Protein AF-A0A841A7C9-F1 (afdb_monomer_lite)

Secondary structure (DSSP, 8-state):
------S---TTTTHHHHHHT-S-HHHHHHHHHHHHH-HHHHHHHHHHHHHHHHHHHHS-PPPPHHHHHHHHHHHTEEEEEEEEEEE-TTSS-EEEEEEEEEEEPPP-

Structure (mmCIF, N/CA/C/O backbone):
data_AF-A0A841A7C9-F1
#
_entry.id   AF-A0A841A7C9-F1
#
loop_
_atom_site.group_PDB
_atom_site.id
_atom_site.type_symbol
_atom_site.label_atom_id
_atom_site.label_alt_id
_atom_site.label_comp_id
_atom_site.label_asym_id
_atom_site.label_entity_id
_atom_site.label_seq_id
_atom_site.pdbx_PDB_ins_code
_atom_site.Cartn_x
_atom_site.Cartn_y
_atom_site.Cartn_z
_atom_site.occupancy
_atom_site.B_iso_or_equiv
_atom_site.auth_seq_id
_atom_site.auth_comp_id
_atom_site.auth_asym_id
_atom_site.auth_atom_id
_atom_site.pdbx_PDB_model_num
ATOM 1 N N . MET A 1 1 ? 21.349 21.768 10.269 1.00 36.00 1 MET A N 1
ATOM 2 C CA . MET A 1 1 ? 21.113 21.783 8.810 1.00 36.00 1 MET A CA 1
ATOM 3 C C . MET A 1 1 ? 21.197 20.351 8.327 1.00 36.00 1 MET A C 1
ATOM 5 O O . MET A 1 1 ? 22.183 19.686 8.616 1.00 36.00 1 MET A O 1
ATOM 9 N N . THR A 1 2 ? 20.106 19.846 7.765 1.00 41.69 2 THR A N 1
ATOM 10 C CA . THR A 1 2 ? 19.885 18.438 7.420 1.00 41.69 2 THR A CA 1
ATOM 11 C C . THR A 1 2 ? 20.898 17.963 6.381 1.00 41.69 2 THR A C 1
ATOM 13 O O . THR A 1 2 ? 21.000 18.540 5.301 1.00 41.69 2 THR A O 1
ATOM 16 N N . LYS A 1 3 ? 21.663 16.921 6.721 1.00 38.47 3 LYS A N 1
ATOM 17 C CA . LYS A 1 3 ? 22.467 16.169 5.758 1.00 38.47 3 LYS A CA 1
ATOM 18 C C . LYS A 1 3 ? 21.499 15.474 4.798 1.00 38.47 3 LYS A C 1
ATOM 20 O O . LYS A 1 3 ? 20.857 14.503 5.183 1.00 38.47 3 LYS A O 1
ATOM 25 N N . ASN A 1 4 ? 21.354 16.011 3.589 1.00 49.38 4 ASN A N 1
ATOM 26 C CA . ASN A 1 4 ? 20.766 15.280 2.471 1.00 49.38 4 ASN A CA 1
ATOM 27 C C . ASN A 1 4 ? 21.783 14.225 2.026 1.00 49.38 4 ASN A C 1
ATOM 29 O O . ASN A 1 4 ? 22.571 14.456 1.111 1.00 49.38 4 ASN A O 1
ATOM 33 N N . ASP A 1 5 ? 21.779 13.081 2.700 1.00 44.16 5 ASP A N 1
ATOM 34 C CA . ASP A 1 5 ? 22.373 11.847 2.191 1.00 44.16 5 ASP A CA 1
ATOM 35 C C . ASP A 1 5 ? 21.452 11.276 1.079 1.00 44.16 5 ASP A C 1
ATOM 37 O O . ASP A 1 5 ? 20.797 10.257 1.261 1.00 44.16 5 ASP A O 1
ATOM 41 N N . ASP A 1 6 ? 21.357 11.972 -0.069 1.00 51.81 6 ASP A N 1
ATOM 42 C CA . ASP A 1 6 ? 20.700 11.505 -1.322 1.00 51.81 6 ASP A CA 1
ATOM 43 C C . ASP A 1 6 ? 21.715 10.878 -2.304 1.00 51.81 6 ASP A C 1
ATOM 45 O O . ASP A 1 6 ? 21.427 10.599 -3.468 1.00 51.81 6 ASP A O 1
ATOM 49 N N . SER A 1 7 ? 22.946 10.642 -1.851 1.00 48.06 7 SER A N 1
ATOM 50 C CA . SER A 1 7 ? 24.009 10.095 -2.690 1.00 48.06 7 SER A CA 1
ATOM 51 C C . SER A 1 7 ? 23.803 8.599 -2.942 1.00 48.06 7 SER A C 1
ATOM 53 O O . SER A 1 7 ? 24.405 7.753 -2.289 1.00 48.06 7 SER A O 1
ATOM 55 N N . GLY A 1 8 ? 22.981 8.287 -3.944 1.00 53.28 8 GLY A N 1
ATOM 56 C CA . GLY A 1 8 ? 23.166 7.096 -4.769 1.00 53.28 8 GLY A CA 1
ATOM 57 C C . GLY A 1 8 ? 22.394 5.851 -4.352 1.00 53.28 8 GLY A C 1
ATOM 58 O O . GLY A 1 8 ? 22.968 4.765 -4.340 1.00 53.28 8 GLY A O 1
ATOM 59 N N . ARG A 1 9 ? 21.087 5.957 -4.090 1.00 56.19 9 ARG A N 1
ATOM 60 C CA . ARG A 1 9 ? 20.236 4.785 -4.344 1.00 56.19 9 ARG A CA 1
ATOM 61 C C . ARG A 1 9 ? 20.098 4.651 -5.861 1.00 56.19 9 ARG A C 1
ATOM 63 O O . ARG A 1 9 ? 19.642 5.582 -6.522 1.00 56.19 9 ARG A O 1
ATOM 70 N N . ASP A 1 10 ? 20.578 3.536 -6.405 1.00 66.12 10 ASP A N 1
ATOM 71 C CA . ASP A 1 10 ? 20.358 3.163 -7.803 1.00 66.12 10 ASP A CA 1
ATOM 72 C C . ASP A 1 10 ? 18.854 3.226 -8.084 1.00 66.12 10 ASP A C 1
ATOM 74 O O . ASP A 1 10 ? 18.073 2.626 -7.349 1.00 66.12 10 ASP A O 1
ATOM 78 N N . LEU A 1 11 ? 18.435 3.938 -9.130 1.00 66.06 11 LEU A N 1
ATOM 79 C CA . LEU A 1 11 ? 17.017 4.039 -9.493 1.00 66.06 11 LEU A CA 1
ATOM 80 C C . LEU A 1 11 ? 16.432 2.680 -9.914 1.00 66.06 11 LEU A C 1
ATOM 82 O O . LEU A 1 11 ? 15.213 2.548 -10.010 1.00 66.06 11 LEU A O 1
ATOM 86 N N . ARG A 1 12 ? 17.296 1.681 -10.130 1.00 67.88 12 ARG A N 1
ATOM 87 C CA . ARG A 1 12 ? 16.938 0.280 -10.339 1.00 67.88 12 ARG A CA 1
ATOM 88 C C . ARG A 1 12 ? 16.601 -0.465 -9.035 1.00 67.88 12 ARG A C 1
ATOM 90 O O . ARG A 1 12 ? 15.780 -1.376 -9.061 1.00 67.88 12 ARG A O 1
ATOM 97 N N . TYR A 1 13 ? 17.172 -0.070 -7.890 1.00 66.94 13 TYR A N 1
ATOM 98 C CA . TYR A 1 13 ? 16.891 -0.670 -6.576 1.00 66.94 13 TYR A CA 1
ATOM 99 C C . TYR A 1 13 ? 15.825 0.150 -5.830 1.00 66.94 13 TYR A C 1
ATOM 101 O O . TYR A 1 13 ? 15.999 1.343 -5.591 1.00 66.94 13 TYR A O 1
ATOM 109 N N . GLY A 1 14 ? 14.724 -0.485 -5.423 1.00 77.00 14 GLY A N 1
ATOM 110 C CA . GLY A 1 14 ? 13.629 0.191 -4.710 1.00 77.00 14 GLY A CA 1
ATOM 111 C C . GLY A 1 14 ? 12.266 0.117 -5.402 1.00 77.00 14 GLY A C 1
ATOM 112 O O . GLY A 1 14 ? 11.334 0.821 -5.017 1.00 77.00 14 GLY A O 1
ATOM 113 N N . LEU A 1 15 ? 12.165 -0.639 -6.498 1.00 83.56 15 LEU A N 1
ATOM 114 C CA . LEU A 1 15 ? 10.977 -0.683 -7.346 1.00 83.56 15 LEU A CA 1
ATOM 115 C C . LEU A 1 15 ? 9.744 -1.191 -6.589 1.00 83.56 15 LEU A C 1
ATOM 117 O O . LEU A 1 15 ? 8.646 -0.657 -6.742 1.00 83.56 15 LEU A O 1
ATOM 121 N N . GLU A 1 16 ? 9.932 -2.211 -5.759 1.00 85.31 16 GLU A N 1
ATOM 122 C CA . GLU A 1 16 ? 8.869 -2.798 -4.952 1.00 85.31 16 GLU A CA 1
ATOM 123 C C . GLU A 1 16 ? 8.356 -1.783 -3.927 1.00 85.31 16 GLU A C 1
ATOM 125 O O . GLU A 1 16 ? 7.154 -1.502 -3.928 1.00 85.31 16 GLU A O 1
ATOM 130 N N . GLU A 1 17 ? 9.261 -1.137 -3.179 1.00 90.06 17 GLU A N 1
ATOM 131 C CA . GLU A 1 17 ? 8.933 -0.081 -2.213 1.00 90.06 17 GLU A CA 1
ATOM 132 C C . GLU A 1 17 ? 8.259 1.127 -2.886 1.00 90.06 17 GLU A C 1
ATOM 134 O O . GLU A 1 17 ? 7.321 1.719 -2.346 1.00 90.06 17 GLU A O 1
ATOM 139 N N . ALA A 1 18 ? 8.704 1.498 -4.093 1.00 88.75 18 ALA A N 1
ATOM 140 C CA . ALA A 1 18 ? 8.097 2.573 -4.877 1.00 88.75 18 ALA A CA 1
ATOM 141 C C . ALA A 1 18 ? 6.640 2.254 -5.233 1.00 88.75 18 ALA A C 1
ATOM 143 O O . ALA A 1 18 ? 5.779 3.137 -5.199 1.00 88.75 18 ALA A O 1
ATOM 144 N N . VAL A 1 19 ? 6.360 0.994 -5.573 1.00 88.75 19 VAL A N 1
ATOM 145 C CA . VAL A 1 19 ? 5.013 0.528 -5.906 1.00 88.75 19 VAL A CA 1
ATOM 146 C C . VAL A 1 19 ? 4.145 0.336 -4.654 1.00 88.75 19 VAL A C 1
ATOM 148 O O . VAL A 1 19 ? 2.941 0.572 -4.728 1.00 88.75 19 VAL A O 1
ATOM 151 N N . ASP A 1 20 ? 4.726 -0.044 -3.512 1.00 90.75 20 ASP A N 1
ATOM 152 C CA . ASP A 1 20 ? 4.015 -0.117 -2.221 1.00 90.75 20 ASP A CA 1
ATOM 153 C C . ASP A 1 20 ? 3.735 1.259 -1.599 1.00 90.75 20 ASP A C 1
ATOM 155 O O . ASP A 1 20 ? 2.915 1.376 -0.688 1.00 90.75 20 ASP A O 1
ATOM 159 N N . GLY A 1 21 ? 4.353 2.320 -2.125 1.00 90.31 21 GLY A N 1
ATOM 160 C CA . GLY A 1 21 ? 4.210 3.675 -1.592 1.00 90.31 21 GLY A CA 1
ATOM 161 C C . GLY A 1 21 ? 5.055 3.922 -0.341 1.00 90.31 21 GLY A C 1
ATOM 162 O O . GLY A 1 21 ? 4.771 4.845 0.419 1.00 90.31 21 GLY A O 1
ATOM 163 N N . GLU A 1 22 ? 6.096 3.118 -0.133 1.00 92.38 22 GLU A N 1
ATOM 164 C CA . GLU A 1 22 ? 7.020 3.210 1.002 1.00 92.38 22 GLU A CA 1
ATOM 165 C C . GLU A 1 22 ? 8.176 4.192 0.752 1.00 92.38 22 GLU A C 1
ATOM 167 O O . GLU A 1 22 ? 8.968 4.475 1.651 1.00 92.38 22 GLU A O 1
ATOM 172 N N . LEU A 1 23 ? 8.275 4.742 -0.463 1.00 89.44 23 LEU A N 1
ATOM 173 C CA . LEU A 1 23 ? 9.278 5.742 -0.821 1.00 89.44 23 LEU A CA 1
ATOM 174 C C . LEU A 1 23 ? 8.716 7.172 -0.837 1.00 89.44 23 LEU A C 1
ATOM 176 O O . LEU A 1 23 ? 7.549 7.386 -1.180 1.00 89.44 23 LEU A O 1
ATOM 180 N N . PRO A 1 24 ? 9.562 8.184 -0.556 1.00 90.44 24 PRO A N 1
ATOM 181 C CA . PRO A 1 24 ? 9.210 9.584 -0.754 1.00 90.44 24 PRO A CA 1
ATOM 182 C C . PRO A 1 24 ? 8.744 9.858 -2.187 1.00 90.44 24 PRO A C 1
ATOM 184 O O . PRO A 1 24 ? 9.320 9.356 -3.155 1.00 90.44 24 PRO A O 1
ATOM 187 N N . ARG A 1 25 ? 7.735 10.724 -2.332 1.00 89.31 25 ARG A N 1
ATOM 188 C CA . ARG A 1 25 ? 7.127 11.067 -3.630 1.00 89.31 25 ARG A CA 1
ATOM 189 C C . ARG A 1 25 ? 8.160 11.521 -4.668 1.00 89.31 25 ARG A C 1
ATOM 191 O O . ARG A 1 25 ? 8.098 11.100 -5.817 1.00 89.31 25 ARG A O 1
ATOM 198 N N . GLU A 1 26 ? 9.119 12.339 -4.251 1.00 89.62 26 GLU A N 1
ATOM 199 C CA . GLU A 1 26 ? 10.209 12.847 -5.096 1.00 89.62 26 GLU A CA 1
ATOM 200 C C . GLU A 1 26 ? 11.113 11.735 -5.657 1.00 89.62 26 GLU A C 1
ATOM 202 O O . GLU A 1 26 ? 11.548 11.803 -6.809 1.00 89.62 26 GLU A O 1
ATOM 207 N N . MET A 1 27 ? 11.349 10.678 -4.875 1.00 86.75 27 MET A N 1
ATOM 208 C CA . MET A 1 27 ? 12.136 9.521 -5.295 1.00 86.75 27 MET A CA 1
ATOM 209 C C . MET A 1 27 ? 11.361 8.693 -6.320 1.00 86.75 27 MET A C 1
ATOM 211 O O . MET A 1 27 ? 11.888 8.369 -7.383 1.00 86.75 27 MET A O 1
ATOM 215 N N . VAL A 1 28 ? 10.077 8.440 -6.055 1.00 90.06 28 VAL A N 1
ATOM 216 C CA . VAL A 1 28 ? 9.191 7.731 -6.990 1.00 90.06 28 VAL A CA 1
ATOM 217 C C . VAL A 1 28 ? 9.111 8.463 -8.334 1.00 90.06 28 VAL A C 1
ATOM 219 O O . VAL A 1 28 ? 9.151 7.832 -9.386 1.00 90.06 28 VAL A O 1
ATOM 222 N N . GLU A 1 29 ? 9.055 9.796 -8.333 1.00 90.38 29 GLU A N 1
ATOM 223 C CA . GLU A 1 29 ? 9.067 10.598 -9.564 1.00 90.38 29 GLU A CA 1
ATOM 224 C C . GLU A 1 29 ? 10.389 10.503 -10.337 1.00 90.38 29 GLU A C 1
ATOM 226 O O . GLU A 1 29 ? 10.386 10.492 -11.569 1.00 90.38 29 GLU A O 1
ATOM 231 N N . ARG A 1 30 ? 11.535 10.426 -9.651 1.00 89.31 30 ARG A N 1
ATOM 232 C CA . ARG A 1 30 ? 12.831 10.174 -10.304 1.00 89.31 30 ARG A CA 1
ATOM 233 C C . ARG A 1 30 ? 12.884 8.787 -10.939 1.00 89.31 30 ARG A C 1
ATOM 235 O O . ARG A 1 30 ? 13.319 8.679 -12.081 1.00 89.31 30 ARG A O 1
ATOM 242 N N . MET A 1 31 ? 12.410 7.761 -10.236 1.00 88.50 31 MET A N 1
ATOM 243 C CA . MET A 1 31 ? 12.362 6.390 -10.752 1.00 88.50 31 MET A CA 1
ATOM 244 C C . MET A 1 31 ? 11.421 6.273 -11.955 1.00 88.50 31 MET A C 1
ATOM 246 O O . MET A 1 31 ? 11.794 5.677 -12.958 1.00 88.50 31 MET A O 1
ATOM 250 N N . ARG A 1 32 ? 10.247 6.920 -11.911 1.00 88.50 32 ARG A N 1
ATOM 251 C CA . ARG A 1 32 ? 9.324 6.971 -13.058 1.00 88.50 32 ARG A CA 1
ATOM 252 C C . ARG A 1 32 ? 9.942 7.642 -14.283 1.00 88.50 32 ARG A C 1
ATOM 254 O O . ARG A 1 32 ? 9.842 7.111 -15.378 1.00 88.50 32 ARG A O 1
ATOM 261 N N . ARG A 1 33 ? 10.640 8.766 -14.106 1.00 90.19 33 ARG A N 1
ATOM 262 C CA . ARG A 1 33 ? 11.364 9.389 -15.227 1.00 90.19 33 ARG A CA 1
ATOM 263 C C . ARG A 1 33 ? 12.431 8.462 -15.807 1.00 90.19 33 ARG A C 1
ATOM 265 O O . ARG A 1 33 ? 12.596 8.405 -17.012 1.00 90.19 33 ARG A O 1
ATOM 272 N N . HIS A 1 34 ? 13.125 7.697 -14.967 1.00 89.44 34 HIS A N 1
ATOM 273 C CA . HIS A 1 34 ? 14.089 6.712 -15.453 1.00 89.44 34 HIS A CA 1
ATOM 274 C C . HIS A 1 34 ? 13.430 5.591 -16.270 1.00 89.44 34 HIS A C 1
ATOM 276 O O . HIS A 1 34 ? 14.004 5.159 -17.266 1.00 89.44 34 HIS A O 1
ATOM 282 N N . THR A 1 35 ? 12.226 5.140 -15.895 1.00 89.25 35 THR A N 1
ATOM 283 C CA . THR A 1 35 ? 11.495 4.140 -16.691 1.00 89.25 35 THR A CA 1
ATOM 284 C C . THR A 1 35 ? 11.085 4.656 -18.070 1.00 89.25 35 THR A C 1
ATOM 286 O O . THR A 1 35 ? 10.949 3.847 -18.980 1.00 89.25 35 THR A O 1
ATOM 289 N N . ASP A 1 36 ? 10.951 5.972 -18.263 1.00 90.12 36 ASP A N 1
ATOM 290 C CA . ASP A 1 36 ? 10.639 6.544 -19.580 1.00 90.12 36 ASP A CA 1
ATOM 291 C C . ASP A 1 36 ? 11.814 6.386 -20.571 1.00 90.12 36 ASP A C 1
ATOM 293 O O . ASP A 1 36 ? 11.593 6.177 -21.763 1.00 90.12 36 ASP A O 1
ATOM 297 N N . ASP A 1 37 ? 13.056 6.418 -20.072 1.00 90.12 37 ASP A N 1
ATOM 298 C CA . ASP A 1 37 ? 14.281 6.332 -20.883 1.00 90.12 37 ASP A CA 1
ATOM 299 C C . ASP A 1 37 ? 14.932 4.930 -20.878 1.00 90.12 37 ASP A C 1
ATOM 301 O O . ASP A 1 37 ? 15.849 4.664 -21.660 1.00 90.12 37 ASP A O 1
ATOM 305 N N . CYS A 1 38 ? 14.489 4.017 -20.003 1.00 89.94 38 CYS A N 1
ATOM 306 C CA . CYS A 1 38 ? 15.086 2.692 -19.810 1.00 89.94 38 CYS A CA 1
ATOM 307 C C . CYS A 1 38 ? 14.044 1.560 -19.950 1.00 89.94 38 CYS A C 1
ATOM 309 O O . CYS A 1 38 ? 13.291 1.296 -19.005 1.00 89.94 38 CYS A O 1
ATOM 311 N N . PRO A 1 39 ? 14.016 0.828 -21.085 1.00 89.44 39 PRO A N 1
ATOM 312 C CA . PRO A 1 39 ? 13.003 -0.198 -21.348 1.00 89.44 39 PRO A CA 1
ATOM 313 C C . PRO A 1 39 ? 13.105 -1.412 -20.416 1.00 89.44 39 PRO A C 1
ATOM 315 O O . PRO A 1 39 ? 12.089 -2.039 -20.120 1.00 89.44 39 PRO A O 1
ATOM 318 N N . GLU A 1 40 ? 14.304 -1.739 -19.925 1.00 88.81 40 GLU A N 1
ATOM 319 C CA . GLU A 1 40 ? 14.483 -2.808 -18.935 1.00 88.81 40 GLU A CA 1
ATOM 320 C C . GLU A 1 40 ? 13.756 -2.462 -17.631 1.00 88.81 40 GLU A C 1
ATOM 322 O O . GLU A 1 40 ? 12.917 -3.231 -17.164 1.00 88.81 40 GLU A O 1
ATOM 327 N N . CYS A 1 41 ? 14.001 -1.263 -17.096 1.00 88.88 41 CYS A N 1
ATOM 328 C CA . CYS A 1 41 ? 13.365 -0.798 -15.867 1.00 88.88 41 CYS A CA 1
ATOM 329 C C . CYS A 1 41 ? 11.852 -0.596 -16.041 1.00 88.88 41 CYS A C 1
ATOM 331 O O . CYS A 1 41 ? 11.092 -0.864 -15.112 1.00 88.88 41 CYS A O 1
ATOM 333 N N . ALA A 1 42 ? 11.395 -0.164 -17.223 1.00 90.81 42 ALA A N 1
ATOM 334 C CA . ALA A 1 42 ? 9.968 -0.083 -17.541 1.00 90.81 42 ALA A CA 1
ATOM 335 C C . ALA A 1 42 ? 9.294 -1.462 -17.487 1.00 90.81 42 ALA A C 1
ATOM 337 O O . ALA A 1 42 ? 8.240 -1.620 -16.869 1.00 90.81 42 ALA A O 1
ATOM 338 N N . HIS A 1 43 ? 9.926 -2.477 -18.081 1.00 92.56 43 HIS A N 1
ATOM 339 C CA . HIS A 1 43 ? 9.420 -3.844 -18.053 1.00 92.56 43 HIS A CA 1
ATOM 340 C C . HIS A 1 43 ? 9.371 -4.408 -16.625 1.00 92.56 43 HIS A C 1
ATOM 342 O O . HIS A 1 43 ? 8.368 -5.010 -16.234 1.00 92.56 43 HIS A O 1
ATOM 348 N N . GLU A 1 44 ? 10.417 -4.184 -15.824 1.00 90.56 44 GLU A N 1
ATOM 349 C CA . GLU A 1 44 ? 10.433 -4.578 -14.410 1.00 90.56 44 GLU A CA 1
ATOM 350 C C . GLU A 1 44 ? 9.313 -3.871 -13.623 1.00 90.56 44 GLU A C 1
ATOM 352 O O . GLU A 1 44 ? 8.565 -4.529 -12.892 1.00 90.56 44 GLU A O 1
ATOM 357 N N . TRP A 1 45 ? 9.122 -2.560 -13.827 1.00 91.88 45 TRP A N 1
ATOM 358 C CA . TRP A 1 45 ? 8.046 -1.779 -13.203 1.00 91.88 45 TRP A CA 1
ATOM 359 C C . TRP A 1 45 ? 6.664 -2.343 -13.524 1.00 91.88 45 TRP A C 1
ATOM 361 O O . TRP A 1 45 ? 5.843 -2.559 -12.628 1.00 91.88 45 TRP A O 1
ATOM 371 N N . GLU A 1 46 ? 6.398 -2.619 -14.798 1.00 93.12 46 GLU A N 1
ATOM 372 C CA . GLU A 1 46 ? 5.142 -3.228 -15.225 1.00 93.12 46 GLU A CA 1
ATOM 373 C C . GLU A 1 46 ? 4.922 -4.612 -14.610 1.00 93.12 46 GLU A C 1
ATOM 375 O O . GLU A 1 46 ? 3.800 -4.934 -14.209 1.00 93.12 46 GLU A O 1
ATOM 380 N N . LEU A 1 47 ? 5.971 -5.432 -14.526 1.00 93.69 47 LEU A N 1
ATOM 381 C CA . LEU A 1 47 ? 5.889 -6.774 -13.961 1.00 93.69 47 LEU A CA 1
ATOM 382 C C . LEU A 1 47 ? 5.467 -6.729 -12.488 1.00 93.69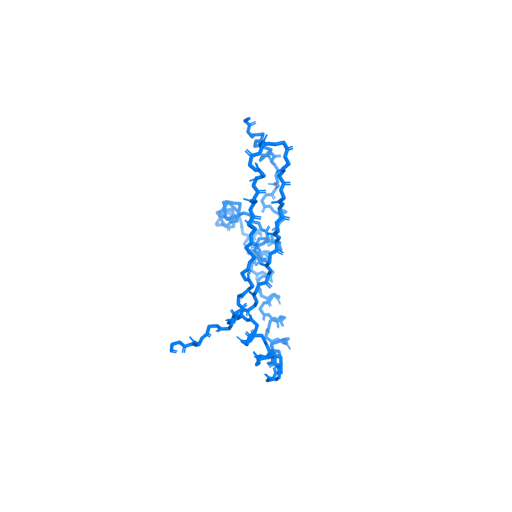 47 LEU A C 1
ATOM 384 O O . LEU A 1 47 ? 4.494 -7.390 -12.117 1.00 93.69 47 LEU A O 1
ATOM 388 N N . VAL A 1 48 ? 6.137 -5.912 -11.670 1.00 92.44 48 VAL A N 1
ATOM 389 C CA . VAL A 1 48 ? 5.813 -5.752 -10.241 1.00 92.44 48 VAL A CA 1
ATOM 390 C C . VAL A 1 48 ? 4.369 -5.280 -10.062 1.00 92.44 48 VAL A C 1
ATOM 392 O O . VAL A 1 48 ? 3.627 -5.830 -9.244 1.00 92.44 48 VAL A O 1
ATOM 395 N N . GLN A 1 49 ? 3.927 -4.316 -10.873 1.00 93.19 49 GLN A N 1
ATOM 396 C CA . GLN A 1 49 ? 2.550 -3.821 -10.832 1.00 93.19 49 GLN A CA 1
ATOM 397 C C . GLN A 1 49 ? 1.522 -4.899 -11.193 1.00 93.19 49 GLN A C 1
ATOM 399 O O . GLN A 1 49 ? 0.497 -5.034 -10.520 1.00 93.19 49 GLN A O 1
ATOM 404 N N . ARG A 1 50 ? 1.787 -5.706 -12.229 1.00 94.25 50 ARG A N 1
ATOM 405 C CA . ARG A 1 50 ? 0.895 -6.803 -12.639 1.00 94.25 50 ARG A CA 1
ATOM 406 C C . ARG A 1 50 ? 0.794 -7.884 -11.571 1.00 94.25 50 ARG A C 1
ATOM 408 O O . ARG A 1 50 ? -0.308 -8.364 -11.310 1.00 94.25 50 ARG A O 1
ATOM 415 N N . VAL A 1 51 ? 1.912 -8.247 -10.943 1.00 93.94 51 VAL A N 1
ATOM 416 C CA . VAL A 1 51 ? 1.927 -9.216 -9.838 1.00 93.94 51 VAL A CA 1
ATOM 417 C C . VAL A 1 51 ? 1.091 -8.697 -8.671 1.00 93.94 51 VAL A C 1
ATOM 419 O O . VAL A 1 51 ? 0.219 -9.411 -8.178 1.00 93.94 51 VAL A O 1
ATOM 422 N N . LYS A 1 52 ? 1.276 -7.435 -8.274 1.00 91.00 52 LYS A N 1
ATOM 423 C CA . LYS A 1 52 ? 0.494 -6.828 -7.190 1.00 91.00 52 LYS A CA 1
ATOM 424 C C . LYS A 1 52 ? -0.993 -6.738 -7.508 1.00 91.00 52 LYS A C 1
ATOM 426 O O . LYS A 1 52 ? -1.812 -7.054 -6.649 1.00 91.00 52 LYS A O 1
ATOM 431 N N . GLU A 1 53 ? -1.364 -6.387 -8.737 1.00 91.62 53 GLU A N 1
ATOM 432 C CA . GLU A 1 53 ? -2.771 -6.393 -9.145 1.00 91.62 53 GLU A CA 1
ATOM 433 C C . GLU A 1 53 ? -3.358 -7.813 -9.132 1.00 91.62 53 GLU A C 1
ATOM 435 O O . GLU A 1 53 ? -4.484 -8.004 -8.675 1.00 91.62 53 GLU A O 1
ATOM 440 N N . LEU A 1 54 ? -2.603 -8.830 -9.561 1.00 93.62 54 LEU A N 1
ATOM 441 C CA . LEU A 1 54 ? -3.043 -10.226 -9.491 1.00 93.62 54 LEU A CA 1
ATOM 442 C C . LEU A 1 54 ? -3.288 -10.672 -8.044 1.00 93.62 54 LEU A C 1
ATOM 444 O O . LEU A 1 54 ? -4.332 -11.266 -7.755 1.00 93.62 54 LEU A O 1
ATOM 448 N N . VAL A 1 55 ? -2.360 -10.357 -7.135 1.00 91.88 55 VAL A N 1
ATOM 449 C CA . VAL A 1 55 ? -2.507 -10.634 -5.699 1.00 91.88 55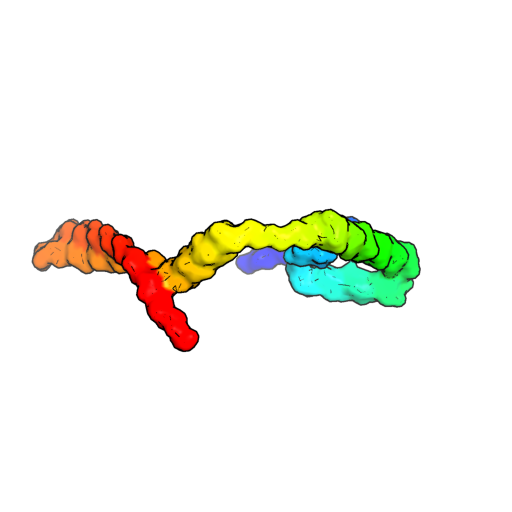 VAL A CA 1
ATOM 450 C C . VAL A 1 55 ? -3.728 -9.906 -5.150 1.00 91.88 55 VAL A C 1
ATOM 452 O O . VAL A 1 55 ? -4.569 -10.527 -4.506 1.00 91.88 55 VAL A O 1
ATOM 455 N N . ARG A 1 56 ? -3.890 -8.617 -5.466 1.00 88.94 56 ARG A N 1
ATOM 456 C CA . ARG A 1 56 ? -5.042 -7.826 -5.025 1.00 88.94 56 ARG A CA 1
ATOM 457 C C . ARG A 1 56 ? -6.355 -8.446 -5.486 1.00 88.94 56 ARG A C 1
ATOM 459 O O . ARG A 1 56 ? -7.276 -8.542 -4.691 1.00 88.94 56 ARG A O 1
ATOM 466 N N . ARG A 1 57 ? -6.450 -8.896 -6.738 1.00 86.12 57 ARG A N 1
ATOM 467 C CA . ARG A 1 57 ? -7.664 -9.538 -7.272 1.00 86.12 57 ARG A CA 1
ATOM 468 C C . ARG A 1 57 ? -7.948 -10.887 -6.620 1.00 86.12 57 ARG A C 1
ATOM 470 O O . ARG A 1 57 ? -9.108 -11.196 -6.375 1.00 86.12 57 ARG A O 1
ATOM 477 N N . SER A 1 58 ? -6.907 -11.663 -6.336 1.00 87.56 58 SER A N 1
ATOM 478 C CA . SER A 1 58 ? -7.035 -13.009 -5.763 1.00 87.56 58 SER A CA 1
ATOM 479 C C . SER A 1 58 ? -7.319 -12.986 -4.260 1.00 87.56 58 SER A C 1
ATOM 481 O O . SER A 1 58 ? -7.978 -13.883 -3.749 1.00 87.56 58 SER A O 1
ATOM 483 N N . CYS A 1 59 ? -6.857 -11.945 -3.564 1.00 82.25 59 CYS A N 1
ATOM 484 C CA . CYS A 1 59 ? -6.954 -11.801 -2.112 1.00 82.25 59 CYS A CA 1
ATOM 485 C C . CYS A 1 59 ? -7.877 -10.646 -1.680 1.00 82.25 59 CYS A C 1
ATOM 487 O O . CYS A 1 59 ? -7.838 -10.232 -0.521 1.00 82.25 59 CYS A O 1
ATOM 489 N N . ALA A 1 60 ? -8.706 -10.101 -2.582 1.00 73.44 60 ALA A N 1
ATOM 490 C CA . ALA A 1 60 ? -9.709 -9.079 -2.263 1.00 73.44 60 ALA A CA 1
ATOM 491 C C . ALA A 1 60 ? -10.924 -9.685 -1.541 1.00 73.44 60 ALA A C 1
ATOM 493 O O . ALA A 1 60 ? -12.068 -9.540 -1.980 1.00 73.44 60 ALA A O 1
ATOM 494 N N . ASP A 1 61 ? -10.688 -10.352 -0.414 1.00 76.19 61 ASP A N 1
ATOM 495 C CA . ASP A 1 61 ? -11.768 -10.815 0.441 1.00 76.19 61 ASP A CA 1
ATOM 496 C C . ASP A 1 61 ? -12.469 -9.619 1.084 1.00 76.19 61 ASP A C 1
ATOM 498 O O . ASP A 1 61 ? -11.854 -8.695 1.635 1.00 76.19 61 ASP A O 1
ATOM 502 N N . ARG A 1 62 ? -13.804 -9.609 1.013 1.00 78.44 62 ARG A N 1
ATOM 503 C CA . ARG A 1 62 ? -14.567 -8.559 1.682 1.00 78.44 62 ARG A CA 1
ATOM 504 C C . ARG A 1 62 ? -14.386 -8.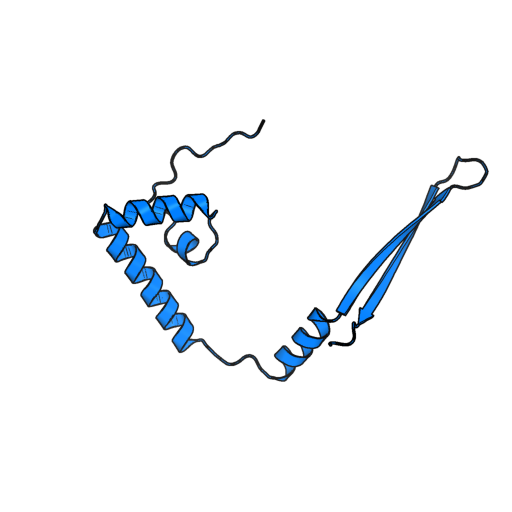718 3.184 1.00 78.44 62 ARG A C 1
ATOM 506 O O . ARG A 1 62 ? -14.864 -9.685 3.765 1.00 78.44 62 ARG A O 1
ATOM 513 N N . ALA A 1 63 ? -13.784 -7.699 3.805 1.00 81.69 63 ALA A N 1
ATOM 514 C CA . ALA A 1 63 ? -13.716 -7.612 5.262 1.00 81.69 63 ALA A CA 1
ATOM 515 C C . ALA A 1 63 ? -15.097 -7.915 5.890 1.00 81.69 63 ALA A C 1
ATOM 517 O O . ALA A 1 63 ? -16.086 -7.329 5.417 1.00 81.69 63 ALA A O 1
ATOM 518 N N . PRO A 1 64 ? -15.172 -8.788 6.917 1.00 89.00 64 PRO A N 1
ATOM 519 C CA . PRO A 1 64 ? -16.423 -9.164 7.572 1.00 89.00 64 PRO A CA 1
ATOM 520 C C . PRO A 1 64 ? -17.220 -7.942 8.035 1.00 89.00 64 PRO A C 1
ATOM 522 O O . PRO A 1 64 ? -16.637 -6.938 8.455 1.00 89.00 64 PRO A O 1
ATOM 525 N N . SER A 1 65 ? -18.551 -8.022 7.976 1.00 89.12 65 SER A N 1
ATOM 526 C CA . SER A 1 65 ? -19.450 -6.922 8.361 1.00 89.12 65 SER A CA 1
ATOM 527 C C . SER A 1 65 ? -19.200 -6.439 9.790 1.00 89.12 65 SER A C 1
ATOM 529 O O . SER A 1 65 ? -19.097 -5.234 10.004 1.00 89.12 65 SER A O 1
ATOM 531 N N . ASP A 1 66 ? -19.000 -7.368 10.726 1.00 90.94 66 ASP A N 1
ATOM 532 C CA . ASP A 1 66 ? -18.699 -7.070 12.131 1.00 90.94 66 ASP A CA 1
ATOM 533 C C . ASP A 1 66 ? -17.438 -6.201 12.285 1.00 90.94 66 ASP A C 1
ATOM 535 O O . ASP A 1 66 ? -17.439 -5.172 12.961 1.00 90.94 66 ASP A O 1
ATOM 539 N N . LEU A 1 67 ? -16.362 -6.553 11.571 1.00 90.62 67 LEU A N 1
ATOM 540 C CA . LEU A 1 67 ? -15.119 -5.785 11.602 1.00 90.62 67 LEU A CA 1
ATOM 541 C C . LEU A 1 67 ? -15.317 -4.380 11.018 1.00 90.62 67 LEU A C 1
ATOM 543 O O . LEU A 1 67 ? -14.819 -3.404 11.579 1.00 90.62 67 LEU A O 1
ATOM 547 N N . ARG A 1 68 ? -16.063 -4.263 9.913 1.00 89.12 68 ARG A N 1
ATOM 548 C CA . ARG A 1 68 ? -16.368 -2.966 9.288 1.00 89.12 68 ARG A CA 1
ATOM 549 C C . ARG A 1 68 ? -17.159 -2.062 10.225 1.00 89.12 68 ARG A C 1
ATOM 551 O O . ARG A 1 68 ? -16.829 -0.886 10.341 1.00 89.12 68 ARG A O 1
ATOM 558 N N . GLU A 1 69 ? -18.171 -2.603 10.894 1.00 90.56 69 GLU A N 1
ATOM 559 C CA . GLU A 1 69 ? -18.990 -1.864 11.854 1.00 90.56 69 GLU A CA 1
ATOM 560 C C . GLU A 1 69 ? -18.146 -1.374 13.036 1.00 90.56 69 GLU A C 1
ATOM 562 O O . GLU A 1 69 ? -18.159 -0.186 13.366 1.00 90.56 69 GLU A O 1
ATOM 567 N N . ARG A 1 70 ? -17.314 -2.253 13.607 1.00 90.88 70 ARG A N 1
ATOM 568 C CA . ARG A 1 70 ? -16.392 -1.901 14.696 1.00 90.88 70 ARG A CA 1
ATOM 569 C C . ARG A 1 70 ? -15.416 -0.794 14.304 1.00 90.88 70 ARG A C 1
ATOM 571 O O . ARG A 1 70 ? -15.239 0.154 15.071 1.00 90.88 70 ARG A O 1
ATOM 578 N N . ILE A 1 71 ? -14.807 -0.887 13.120 1.00 89.56 71 ILE A N 1
ATOM 579 C CA . ILE A 1 71 ? -13.898 0.144 12.599 1.00 89.56 71 ILE A CA 1
ATOM 580 C C . ILE A 1 71 ? -14.656 1.456 12.387 1.00 89.56 71 ILE A C 1
ATOM 582 O O . ILE A 1 71 ? -14.185 2.503 12.818 1.00 89.56 71 ILE A O 1
ATOM 586 N N . ALA A 1 72 ? -15.849 1.418 11.789 1.00 88.69 72 ALA A N 1
ATOM 587 C CA . ALA A 1 72 ? -16.654 2.614 11.560 1.00 88.69 72 ALA A CA 1
ATOM 588 C C . ALA A 1 72 ? -16.986 3.345 12.871 1.00 88.69 72 ALA A C 1
ATOM 590 O O . ALA A 1 72 ? -16.862 4.569 12.942 1.00 88.69 72 ALA A O 1
ATOM 591 N N . VAL A 1 73 ? -17.348 2.610 13.927 1.00 88.50 73 VAL A N 1
ATOM 592 C CA . VAL A 1 73 ? -17.564 3.177 15.266 1.00 88.50 73 VAL A CA 1
ATOM 593 C C . VAL A 1 73 ? -16.266 3.759 15.832 1.00 88.50 73 VAL A C 1
ATOM 595 O O . VAL A 1 73 ? -16.266 4.882 16.339 1.00 88.50 73 VAL A O 1
ATOM 598 N N . GLN A 1 74 ? -15.146 3.038 15.733 1.00 86.19 74 GLN A N 1
ATOM 599 C CA . GLN A 1 74 ? -13.852 3.510 16.236 1.00 86.19 74 GLN A CA 1
ATOM 600 C C . GLN A 1 74 ? -13.363 4.773 15.521 1.00 86.19 74 GLN A C 1
ATOM 602 O O . GLN A 1 74 ? -12.943 5.702 16.201 1.00 86.19 74 GLN A O 1
ATOM 607 N N . CYS A 1 75 ? -13.482 4.860 14.195 1.00 86.56 75 CYS A N 1
ATOM 608 C CA . CYS A 1 75 ? -13.111 6.051 13.426 1.00 86.56 75 CYS A CA 1
ATOM 609 C C . CYS A 1 75 ? -13.944 7.286 13.803 1.00 86.56 75 CYS A C 1
ATOM 611 O O . CYS A 1 75 ? -13.442 8.404 13.750 1.00 86.56 75 CYS A O 1
ATOM 613 N N . ARG A 1 76 ? -15.204 7.101 14.218 1.00 85.19 76 ARG A N 1
ATOM 614 C CA . ARG A 1 76 ? -16.081 8.184 14.710 1.00 85.19 76 ARG A CA 1
ATOM 615 C C . ARG A 1 76 ? -15.804 8.575 16.162 1.00 85.19 76 ARG A C 1
ATOM 617 O O . ARG A 1 76 ? -16.362 9.554 16.663 1.00 85.19 76 ARG A O 1
ATOM 624 N N . THR A 1 77 ? -14.985 7.792 16.858 1.00 83.25 77 THR A N 1
ATOM 625 C CA . THR A 1 77 ? -14.698 7.983 18.273 1.00 83.25 77 THR A CA 1
ATOM 626 C C . THR A 1 77 ? -13.362 8.692 18.448 1.00 83.25 77 THR A C 1
ATOM 628 O O . THR A 1 77 ? -12.311 8.136 18.145 1.00 83.25 77 THR A O 1
ATOM 631 N N . VAL A 1 78 ? -13.387 9.899 19.007 1.00 81.69 78 VAL A N 1
ATOM 632 C CA . VAL A 1 78 ? -12.176 10.669 19.313 1.00 81.69 78 VAL A CA 1
ATOM 633 C C . VAL A 1 78 ? -11.924 10.635 20.815 1.00 81.69 78 VAL A C 1
ATOM 635 O O . VAL A 1 78 ? -12.819 10.884 21.626 1.00 81.69 78 VAL A O 1
ATOM 638 N N . SER A 1 79 ? -10.687 10.336 21.199 1.00 80.56 79 SER A N 1
ATOM 639 C CA . SER A 1 79 ? -10.226 10.462 22.582 1.00 80.56 79 SER A CA 1
ATOM 640 C C . SER A 1 79 ? -9.650 11.859 22.782 1.00 80.56 79 SER A C 1
ATOM 642 O O . SER A 1 79 ? -8.624 12.199 22.200 1.00 80.56 79 SER 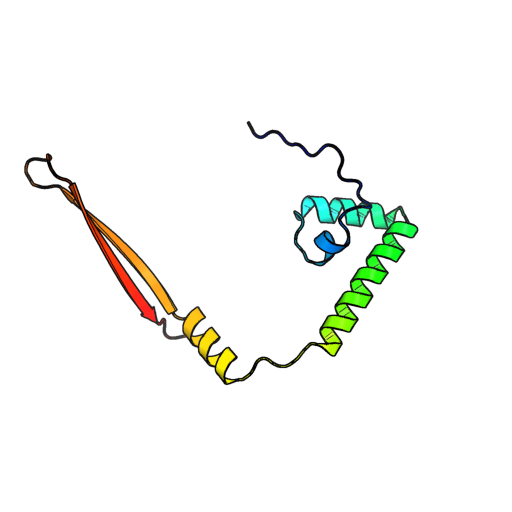A O 1
ATOM 644 N N . VAL A 1 80 ? -10.313 12.678 23.595 1.00 85.25 80 VAL A N 1
ATOM 645 C CA . VAL A 1 80 ? -9.827 14.008 23.969 1.00 85.25 80 VAL A CA 1
ATOM 646 C C . VAL A 1 80 ? -9.029 13.879 25.258 1.00 85.25 80 VAL A C 1
ATOM 648 O O . VAL A 1 80 ? -9.590 13.552 26.304 1.00 85.25 80 VAL A O 1
ATOM 651 N N . THR A 1 81 ? -7.728 14.144 25.185 1.00 86.81 81 THR A N 1
ATOM 652 C CA . THR A 1 81 ? -6.850 14.216 26.357 1.00 86.81 81 THR A CA 1
ATOM 653 C C . THR A 1 81 ? -6.700 15.674 26.772 1.00 86.81 81 THR A C 1
ATOM 655 O O . THR A 1 81 ? -6.163 16.486 26.022 1.00 86.81 81 THR A O 1
ATOM 658 N N . THR A 1 82 ? -7.184 16.019 27.962 1.00 85.88 82 THR A N 1
ATOM 659 C CA . THR A 1 82 ? -7.059 17.359 28.542 1.00 85.88 82 THR A CA 1
ATOM 660 C C . THR A 1 82 ? -6.062 17.323 29.691 1.00 85.88 82 THR A C 1
ATOM 662 O O . THR A 1 82 ? -6.280 16.630 30.683 1.00 85.88 82 THR A O 1
ATOM 665 N N . THR A 1 83 ? -4.978 18.088 29.570 1.00 88.31 83 THR A N 1
ATOM 666 C CA . THR A 1 83 ? -3.973 18.250 30.627 1.00 88.31 83 THR A CA 1
ATOM 667 C C . THR A 1 83 ? -4.162 19.613 31.281 1.00 88.31 83 THR A C 1
ATOM 669 O O . THR A 1 83 ? -3.779 20.637 30.721 1.00 88.31 83 THR A O 1
ATOM 672 N N . SER A 1 84 ? -4.768 19.646 32.466 1.00 84.38 84 SER A N 1
ATOM 673 C CA . SER A 1 84 ? -4.895 20.860 33.275 1.00 84.38 84 SER A CA 1
ATOM 674 C C . SER A 1 84 ? -3.706 20.973 34.223 1.00 84.38 84 SER A C 1
ATOM 676 O O . SER A 1 84 ? -3.440 20.051 34.995 1.00 84.38 84 SER A O 1
ATOM 678 N N . THR A 1 85 ? -3.002 22.101 34.177 1.00 85.56 85 THR A N 1
ATOM 679 C CA . THR A 1 85 ? -1.880 22.394 35.074 1.00 85.56 85 THR A CA 1
ATOM 680 C C . THR A 1 85 ? -2.320 23.460 36.066 1.00 85.56 85 THR A C 1
ATOM 682 O O . THR A 1 85 ? -2.590 24.589 35.669 1.00 85.56 85 THR A O 1
ATOM 685 N N . THR A 1 86 ? -2.416 23.106 37.344 1.00 83.00 86 THR A N 1
ATOM 686 C CA . THR A 1 86 ? -2.751 24.036 38.426 1.00 83.00 86 THR A CA 1
ATOM 687 C C . THR A 1 86 ? -1.506 24.309 39.256 1.00 83.00 86 THR A C 1
ATOM 689 O O . THR A 1 86 ? -0.903 23.383 39.804 1.00 83.00 86 THR A O 1
ATOM 692 N N . THR A 1 87 ? -1.122 25.577 39.344 1.00 83.69 87 THR A N 1
ATOM 693 C CA . THR A 1 87 ? -0.024 26.039 40.198 1.00 83.69 87 THR A CA 1
ATOM 694 C C . THR A 1 87 ? -0.609 26.513 41.526 1.00 83.69 87 THR A C 1
ATOM 696 O O . THR A 1 87 ? -1.581 27.266 41.526 1.00 83.69 87 THR A O 1
ATOM 699 N N . SER A 1 88 ? -0.054 26.048 42.646 1.00 79.94 88 SER A N 1
ATOM 700 C CA . SER A 1 88 ? -0.483 26.466 43.990 1.00 79.94 88 SER A CA 1
ATOM 701 C C . SER A 1 88 ? -0.236 27.968 44.214 1.00 79.94 88 SER A C 1
ATOM 703 O O . SER A 1 88 ? 0.651 28.533 43.576 1.00 79.94 88 SER A O 1
ATOM 705 N N . ALA A 1 89 ? -0.990 28.606 45.118 1.00 78.00 89 ALA A N 1
ATOM 706 C CA . ALA A 1 89 ? -0.959 30.061 45.352 1.00 78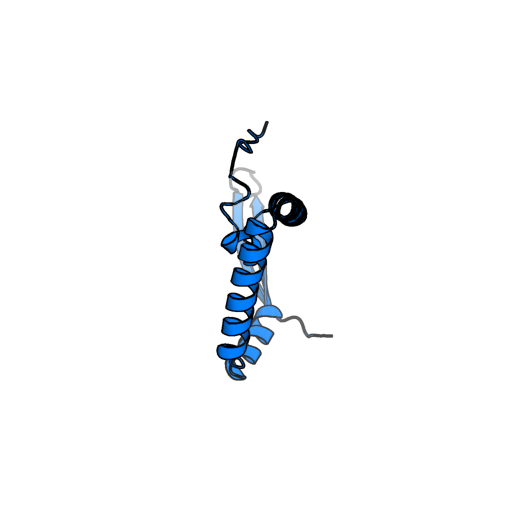.00 89 ALA A CA 1
ATOM 707 C C . ALA A 1 89 ? 0.448 30.615 45.664 1.00 78.00 89 ALA A C 1
ATOM 709 O O . ALA A 1 89 ? 0.787 31.708 45.223 1.00 78.00 89 ALA A O 1
ATOM 710 N N . ASP A 1 90 ? 1.287 29.821 46.333 1.00 80.19 90 ASP A N 1
ATOM 711 C CA . ASP A 1 90 ? 2.672 30.169 46.685 1.00 80.19 90 ASP A CA 1
ATOM 712 C C . ASP A 1 90 ? 3.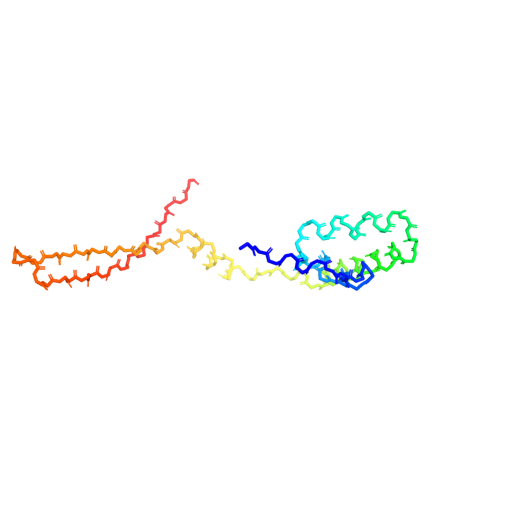692 29.908 45.554 1.00 80.19 90 ASP A C 1
ATOM 714 O O . ASP A 1 90 ? 4.902 30.024 45.741 1.00 80.19 90 ASP A O 1
ATOM 718 N N . GLY A 1 91 ? 3.236 29.492 44.367 1.00 75.69 91 GLY A N 1
ATOM 719 C CA . GLY A 1 91 ? 4.067 29.280 43.175 1.00 75.69 91 GLY A CA 1
ATOM 720 C C . GLY A 1 91 ? 5.007 28.067 43.220 1.00 75.69 91 GLY A C 1
ATOM 721 O O . GLY A 1 91 ? 5.610 27.726 42.205 1.00 75.69 91 GLY A O 1
ATOM 722 N N . THR A 1 92 ? 5.126 27.387 44.363 1.00 79.50 92 THR A N 1
ATOM 723 C CA . THR A 1 92 ? 6.156 26.359 44.599 1.00 79.50 92 THR A CA 1
ATOM 724 C C . THR A 1 92 ? 5.815 24.993 44.002 1.00 79.50 92 THR A C 1
ATOM 726 O O . THR A 1 92 ? 6.713 24.220 43.679 1.00 79.50 92 THR A O 1
ATOM 729 N N . VAL A 1 93 ? 4.525 24.675 43.845 1.00 81.19 93 VAL A N 1
ATOM 730 C CA . VAL A 1 93 ? 4.083 23.341 43.410 1.00 81.19 93 VAL A CA 1
ATOM 731 C C . VAL A 1 93 ? 3.186 23.434 42.185 1.00 81.19 93 VAL A C 1
ATOM 733 O O . VAL A 1 93 ? 2.166 24.129 42.186 1.00 81.19 93 VAL A O 1
ATOM 736 N N . ARG A 1 94 ? 3.572 22.697 41.141 1.00 82.00 94 ARG A N 1
ATOM 737 C CA . ARG A 1 94 ? 2.804 22.517 39.911 1.00 82.00 94 ARG A CA 1
ATOM 738 C C . ARG A 1 94 ? 2.165 21.132 39.927 1.00 82.00 94 ARG A C 1
ATOM 740 O O . ARG A 1 94 ? 2.867 20.131 39.831 1.00 82.00 94 ARG A O 1
ATOM 747 N N . TYR A 1 95 ? 0.840 21.083 39.988 1.00 86.88 95 TYR A N 1
ATOM 748 C CA . TYR A 1 95 ? 0.084 19.847 39.815 1.00 86.88 95 TYR A CA 1
ATOM 749 C C . TYR A 1 95 ? -0.403 19.759 38.373 1.00 86.88 95 TYR A C 1
ATOM 751 O O . TYR A 1 95 ? -1.102 20.652 37.892 1.00 86.88 95 TYR A O 1
ATOM 759 N N . SER A 1 96 ? -0.044 18.687 37.673 1.00 87.25 96 SER A N 1
ATOM 760 C CA . SER A 1 96 ? -0.631 18.347 36.380 1.00 87.25 96 SER A CA 1
ATOM 761 C C . SER A 1 96 ? -1.672 17.248 36.576 1.00 87.25 96 SER A C 1
ATOM 763 O O . SER A 1 96 ? -1.407 16.202 37.164 1.00 87.25 96 SER A O 1
ATOM 765 N N . ARG A 1 97 ? -2.888 17.489 36.091 1.00 88.94 97 ARG A N 1
ATOM 766 C CA . ARG A 1 97 ? -3.948 16.486 36.009 1.00 88.94 97 ARG A CA 1
ATOM 767 C C . ARG A 1 97 ? -4.244 16.233 34.544 1.00 88.94 97 ARG A C 1
ATOM 769 O O . ARG A 1 97 ? -4.620 17.152 33.821 1.00 88.94 97 ARG A O 1
ATOM 776 N N . THR A 1 98 ? -4.098 14.982 34.136 1.00 88.56 98 THR A N 1
ATOM 777 C CA . THR A 1 98 ? -4.459 14.526 32.797 1.00 88.56 98 THR A CA 1
ATOM 778 C C . THR A 1 98 ? -5.800 13.810 32.880 1.00 88.56 98 THR A C 1
ATOM 780 O O . THR A 1 98 ? -5.971 12.894 33.681 1.00 88.56 98 THR A O 1
ATOM 783 N N . THR A 1 99 ? -6.775 14.233 32.084 1.00 85.75 99 THR A N 1
ATOM 784 C CA . THR A 1 99 ? -8.089 13.592 31.984 1.00 85.75 99 THR A CA 1
ATOM 785 C C . THR A 1 99 ? -8.360 13.239 30.531 1.00 85.75 99 THR A C 1
ATOM 787 O O . THR A 1 99 ? -8.408 14.114 29.670 1.00 85.75 99 THR A O 1
ATOM 790 N N . THR A 1 100 ? -8.546 11.949 30.259 1.00 85.25 100 THR A N 1
ATOM 791 C CA . THR A 1 100 ? -8.860 11.438 28.922 1.00 85.25 100 THR A CA 1
ATOM 792 C C . THR A 1 100 ? -10.347 11.126 28.845 1.00 85.25 100 THR A C 1
ATOM 794 O O . THR A 1 100 ? -10.841 10.278 29.582 1.00 85.25 100 THR A O 1
ATOM 797 N N . THR A 1 101 ? -11.073 11.804 27.957 1.00 84.75 101 THR A N 1
ATOM 798 C CA . THR A 1 101 ? -12.505 11.577 27.719 1.00 84.75 101 THR A CA 1
ATOM 799 C C . THR A 1 101 ? -12.720 11.067 26.302 1.00 84.75 101 THR A C 1
ATOM 801 O O . THR A 1 101 ? -12.331 11.717 25.334 1.00 84.75 101 THR A O 1
ATOM 804 N N . ARG A 1 102 ? -13.377 9.915 26.167 1.00 80.44 102 ARG A N 1
ATOM 805 C CA . ARG A 1 102 ? -13.754 9.350 24.869 1.00 80.44 102 ARG A CA 1
ATOM 806 C C . ARG A 1 102 ? -15.095 9.943 24.431 1.00 80.44 102 ARG A C 1
ATOM 808 O O . ARG A 1 102 ? -16.060 9.874 25.187 1.00 80.44 102 ARG A O 1
ATOM 815 N N . ARG A 1 103 ? -15.157 10.553 23.245 1.00 80.19 103 ARG A N 1
ATOM 816 C CA . ARG A 1 103 ? -16.371 11.170 22.689 1.00 80.19 103 ARG A CA 1
ATOM 817 C C . ARG A 1 103 ? -16.689 10.546 21.335 1.00 80.19 103 ARG A C 1
ATOM 819 O O . ARG A 1 103 ? -15.815 10.460 20.475 1.00 80.19 103 ARG A O 1
ATOM 826 N N . THR A 1 104 ? -17.932 10.124 21.147 1.00 75.06 104 THR A N 1
ATOM 827 C CA . THR A 1 104 ? -18.434 9.647 19.854 1.00 75.06 104 THR A CA 1
ATOM 828 C C . THR A 1 104 ? -19.106 10.818 19.152 1.00 75.06 104 THR A C 1
ATOM 830 O O . THR A 1 104 ? -20.032 11.405 19.710 1.00 75.06 104 THR A O 1
ATOM 833 N N . PHE A 1 105 ? -18.649 11.183 17.955 1.00 66.19 105 PHE A N 1
ATOM 834 C CA . PHE A 1 105 ? -19.321 12.217 17.171 1.00 66.19 105 PHE A CA 1
ATOM 835 C C . PHE A 1 105 ? -20.508 11.602 16.411 1.00 66.19 105 PHE A C 1
ATOM 837 O O . PHE A 1 105 ? -20.314 10.601 15.712 1.00 66.19 105 PHE A O 1
ATOM 844 N N . PRO A 1 106 ? -21.732 12.149 16.536 1.00 61.66 106 PRO A N 1
ATOM 845 C CA . PRO A 1 106 ? -22.832 11.755 15.667 1.00 61.66 106 PRO A CA 1
ATOM 846 C C . PRO A 1 106 ? -22.473 12.159 14.230 1.00 61.66 106 PRO A C 1
ATOM 848 O O . PRO A 1 106 ? -22.075 13.296 13.981 1.00 61.66 106 PRO A O 1
ATOM 851 N N . GLY A 1 107 ? -22.523 11.194 13.310 1.00 58.78 107 GLY A N 1
ATOM 852 C CA . GLY A 1 107 ? -22.270 11.436 11.889 1.00 58.78 107 GLY A CA 1
ATOM 853 C C . GLY A 1 107 ? -23.359 12.327 11.290 1.00 58.78 107 GLY A C 1
ATOM 854 O O . GLY A 1 107 ? -24.519 12.184 11.675 1.00 58.78 107 GLY A O 1
ATOM 855 N N . ALA A 1 108 ? -22.952 13.241 10.405 1.00 47.44 108 ALA A N 1
ATOM 856 C CA . ALA A 1 108 ? -23.841 14.069 9.589 1.00 47.44 108 ALA A CA 1
ATOM 857 C C . ALA A 1 108 ? -24.722 13.225 8.657 1.00 47.44 108 ALA A C 1
ATOM 859 O O . ALA A 1 108 ? -24.248 12.144 8.227 1.00 47.44 108 ALA A O 1
#

Organism: NCBI:txid1432564

InterPro domains:
  IPR024020 Anti sigma-R factor, mycothiol system,RsrA [TIGR03988] (15-81)
  IPR027383 Putative zinc-finger [PF13490] (17-42)

Radius of gyration: 24.97 Å; chains: 1; bounding box: 48×43×68 Å

pLDDT: mean 81.83, std 13.38, range [36.0, 94.25]

Sequence (108 aa):
MTKNDDSGRDLRYGLEEAVDGELPREMVERMRRHTDDCPECAHEWELVQRVKELVRRSCADRAPSDLRERIAVQCRTVSVTTTSTTTSADGTVRYSRTTTTRRTFPGA

Foldseek 3Di:
DDPPPPPDDDLLPCLLVLLVVVDDPVSVVVNVVVVVVDVVSVVVNVVSVVVVVVCCVVVVDPDDPVVVVVVVQVVQKDWDWDWDWDADPVRPDIDIDIDIDIDGDDDD